Protein AF-A0A976GZ52-F1 (afdb_monomer_lite)

Sequence (89 aa):
IAKVASEPYPDPTQWDPGSEYFDEKSTEAKPRWWLVDFSFVAEFPNMVTLAELREQPQLEGMLLLQKGTRLSITPVLKKHFDHIVKMGQ

Structure (mmCIF, N/CA/C/O backbone):
data_AF-A0A976GZ52-F1
#
_entry.id   AF-A0A976GZ52-F1
#
loop_
_atom_site.group_PDB
_atom_site.id
_atom_site.type_symbol
_atom_site.label_atom_id
_atom_site.label_alt_id
_atom_site.label_comp_id
_atom_site.label_asym_id
_atom_site.label_entity_id
_atom_site.label_seq_id
_atom_site.pdbx_PDB_ins_code
_atom_site.Cartn_x
_atom_site.Cartn_y
_atom_site.Cartn_z
_atom_site.occupancy
_atom_site.B_iso_or_equiv
_atom_site.auth_seq_id
_atom_site.auth_comp_id
_atom_site.auth_asym_id
_atom_site.auth_atom_id
_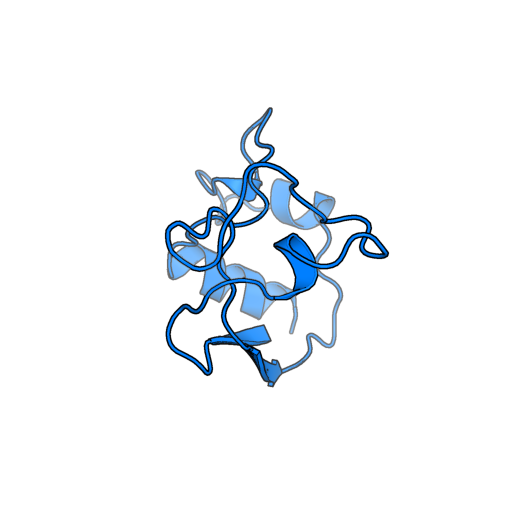atom_site.pdbx_PDB_model_num
ATOM 1 N N . ILE A 1 1 ? -11.876 3.477 0.359 1.00 96.94 1 ILE A N 1
ATOM 2 C CA . ILE A 1 1 ? -11.820 2.015 0.119 1.00 96.94 1 ILE A CA 1
ATOM 3 C C . ILE A 1 1 ? -11.735 1.759 -1.379 1.00 96.94 1 ILE A C 1
ATOM 5 O O . ILE A 1 1 ? -12.509 2.332 -2.141 1.00 96.94 1 ILE A O 1
ATOM 9 N N . ALA A 1 2 ? -10.819 0.886 -1.783 1.00 98.06 2 ALA A N 1
ATOM 10 C CA . ALA A 1 2 ? -10.711 0.381 -3.145 1.00 98.06 2 ALA A CA 1
ATOM 11 C C . ALA A 1 2 ? -10.631 -1.152 -3.121 1.00 98.06 2 ALA A C 1
ATOM 13 O O . ALA A 1 2 ? -10.315 -1.737 -2.082 1.00 98.06 2 ALA A O 1
ATOM 14 N N . LYS A 1 3 ? -10.920 -1.795 -4.253 1.00 98.19 3 LYS A N 1
ATOM 15 C CA . LYS A 1 3 ? -10.770 -3.244 -4.444 1.00 98.19 3 LYS A CA 1
ATOM 16 C C . LYS A 1 3 ? -9.776 -3.519 -5.567 1.00 98.19 3 LYS A C 1
ATOM 18 O O . LYS A 1 3 ? -9.759 -2.783 -6.553 1.00 98.19 3 LYS A O 1
ATOM 23 N N . VAL A 1 4 ? -8.987 -4.579 -5.417 1.00 98.19 4 VAL A N 1
ATOM 24 C CA . VAL A 1 4 ? -8.109 -5.076 -6.484 1.00 98.19 4 VAL A CA 1
ATOM 25 C C . VAL A 1 4 ? -8.978 -5.494 -7.670 1.00 98.19 4 VAL A C 1
ATOM 27 O O . VAL A 1 4 ? -9.988 -6.178 -7.489 1.00 98.19 4 VAL A O 1
ATOM 30 N N . ALA A 1 5 ? -8.621 -5.018 -8.858 1.00 98.31 5 ALA A N 1
ATOM 31 C CA . ALA A 1 5 ? -9.399 -5.155 -10.085 1.00 98.31 5 ALA A CA 1
ATOM 32 C C . ALA A 1 5 ? -8.668 -5.938 -11.186 1.00 98.31 5 ALA A C 1
ATOM 34 O O . ALA A 1 5 ? -9.287 -6.246 -12.202 1.00 98.31 5 ALA A O 1
ATOM 35 N N . SER A 1 6 ? -7.396 -6.286 -10.982 1.00 98.38 6 SER A N 1
ATOM 36 C CA . SER A 1 6 ? -6.600 -7.079 -11.918 1.00 98.38 6 SER A CA 1
ATOM 37 C C . SER A 1 6 ? -5.805 -8.169 -11.201 1.00 98.38 6 SER A C 1
ATOM 39 O O . SER A 1 6 ? -5.582 -8.116 -9.988 1.00 98.38 6 SER A O 1
ATOM 41 N N . GLU A 1 7 ? -5.320 -9.138 -11.973 1.00 98.31 7 GLU A N 1
ATOM 42 C CA . GLU A 1 7 ? -4.164 -9.933 -11.561 1.00 98.31 7 GLU A CA 1
ATOM 43 C C . GLU A 1 7 ? -2.890 -9.066 -11.589 1.00 98.31 7 GLU A C 1
ATOM 45 O O . GLU A 1 7 ? -2.877 -8.024 -12.256 1.00 98.31 7 GLU A O 1
ATOM 50 N N . PRO A 1 8 ? -1.8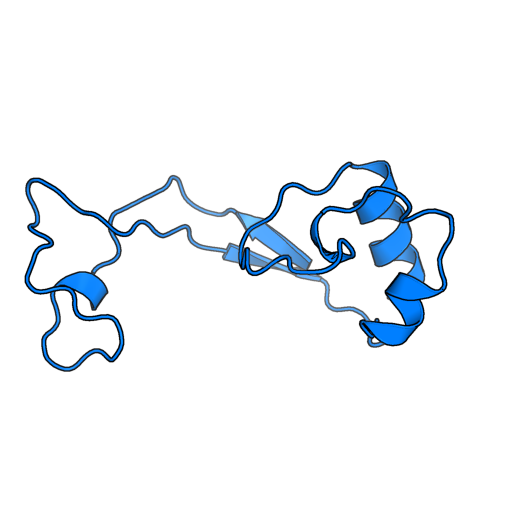22 -9.450 -10.867 1.00 98.12 8 PRO A N 1
ATOM 51 C CA . PRO A 1 8 ? -0.553 -8.740 -10.935 1.00 98.12 8 PRO A CA 1
ATOM 52 C C . PRO A 1 8 ? 0.051 -8.763 -12.340 1.00 98.12 8 PRO A C 1
ATOM 54 O O . PRO A 1 8 ? 0.099 -9.811 -12.982 1.00 98.12 8 PRO A O 1
ATOM 57 N N . TYR A 1 9 ? 0.586 -7.629 -12.783 1.00 98.25 9 TYR A N 1
ATOM 58 C CA . TYR A 1 9 ? 1.310 -7.507 -14.050 1.00 98.25 9 TYR A CA 1
ATOM 59 C C . TYR A 1 9 ? 2.555 -6.618 -13.888 1.00 98.25 9 TYR A C 1
ATOM 61 O O . TYR A 1 9 ? 2.643 -5.866 -12.916 1.00 98.25 9 TYR A O 1
ATOM 69 N N . PRO A 1 10 ? 3.553 -6.704 -14.787 1.00 98.25 10 PRO A N 1
ATOM 70 C CA . PRO A 1 10 ? 4.760 -5.885 -14.695 1.00 98.25 10 PRO A CA 1
ATOM 71 C C . PRO A 1 10 ? 4.466 -4.385 -14.765 1.00 98.25 10 PRO A C 1
ATOM 73 O O . PRO A 1 10 ? 3.717 -3.943 -15.632 1.00 98.25 10 PRO A O 1
ATOM 76 N N . ASP A 1 11 ? 5.098 -3.598 -13.896 1.00 98.19 11 ASP A N 1
ATOM 77 C CA . ASP A 1 11 ? 5.018 -2.136 -13.949 1.00 98.19 11 ASP A CA 1
ATOM 78 C C . ASP A 1 11 ? 5.688 -1.604 -15.232 1.00 98.19 11 ASP A C 1
ATOM 80 O O . ASP A 1 11 ? 6.908 -1.722 -15.346 1.00 98.19 11 ASP A O 1
ATOM 84 N N . PRO A 1 12 ? 4.972 -1.006 -16.198 1.00 97.44 12 PRO A N 1
ATOM 85 C CA . PRO A 1 12 ? 5.610 -0.498 -17.412 1.00 97.44 12 PRO A CA 1
ATOM 86 C C . PRO A 1 12 ? 6.557 0.679 -17.134 1.00 97.44 12 PRO A C 1
ATOM 88 O O . PRO A 1 12 ? 7.510 0.891 -17.883 1.00 97.44 12 PRO A O 1
ATOM 91 N N . THR A 1 13 ? 6.343 1.426 -16.047 1.00 98.00 13 THR A N 1
ATOM 92 C CA . THR A 1 13 ? 7.146 2.611 -15.714 1.00 98.00 13 THR A CA 1
ATOM 93 C C . THR A 1 13 ? 8.568 2.257 -15.287 1.00 98.00 13 THR A C 1
ATOM 95 O O . THR A 1 13 ? 9.462 3.093 -15.387 1.00 98.00 13 THR A O 1
ATOM 98 N N . GLN A 1 14 ? 8.807 1.002 -14.889 1.00 98.25 14 GLN A N 1
ATOM 99 C CA . GLN A 1 14 ? 10.140 0.526 -14.524 1.00 98.25 14 GLN A CA 1
ATOM 100 C C . GLN A 1 14 ? 11.113 0.467 -15.715 1.00 98.25 14 GLN A C 1
ATOM 102 O O . GLN A 1 14 ? 12.317 0.364 -15.499 1.00 98.25 14 GLN A O 1
ATOM 107 N N . TRP A 1 15 ? 10.613 0.534 -16.955 1.00 97.88 15 TRP A N 1
ATOM 108 C CA . TRP A 1 15 ? 11.425 0.537 -18.180 1.00 97.88 15 TRP A CA 1
ATOM 109 C C . TRP A 1 15 ? 11.435 1.883 -18.908 1.00 97.88 15 TRP A C 1
ATOM 111 O O . TRP A 1 15 ? 12.106 2.003 -19.929 1.00 97.88 15 TRP A O 1
ATOM 121 N N . ASP A 1 16 ? 10.720 2.889 -18.399 1.00 97.31 16 ASP A N 1
ATOM 122 C CA . ASP A 1 16 ? 10.681 4.231 -18.980 1.00 97.31 16 ASP A CA 1
ATOM 123 C C . ASP A 1 16 ? 11.779 5.116 -18.366 1.00 97.31 16 ASP A C 1
ATOM 125 O O . ASP A 1 16 ? 11.650 5.488 -17.200 1.00 97.31 16 ASP A O 1
ATOM 129 N N . PRO A 1 17 ? 12.829 5.516 -19.112 1.00 96.94 17 PRO A N 1
ATOM 130 C CA . PRO A 1 17 ? 13.904 6.362 -18.588 1.00 96.94 17 PRO A CA 1
ATOM 131 C C . PRO A 1 17 ? 13.451 7.755 -18.127 1.00 96.94 17 PRO A C 1
ATOM 133 O O . PRO A 1 17 ? 14.205 8.438 -17.437 1.00 96.94 17 PRO A O 1
ATOM 136 N N . GLY A 1 18 ? 12.259 8.203 -18.535 1.00 97.75 18 GLY A N 1
ATOM 137 C CA . GLY A 1 18 ? 11.654 9.450 -18.071 1.00 97.75 18 GLY A CA 1
ATOM 138 C C . GLY A 1 18 ? 10.904 9.327 -16.742 1.00 97.75 18 GLY A C 1
ATOM 139 O O . GLY A 1 18 ? 10.536 10.348 -16.162 1.00 97.75 18 GLY A O 1
ATOM 140 N N . SER A 1 19 ? 10.671 8.107 -16.253 1.00 97.50 19 SER A N 1
ATOM 141 C CA . SER A 1 19 ? 9.959 7.844 -15.002 1.00 97.50 19 SER A CA 1
ATOM 142 C C . SER A 1 19 ? 10.867 8.008 -13.781 1.00 97.50 19 SER A C 1
ATOM 144 O O . SER A 1 19 ? 12.006 7.543 -13.766 1.00 97.50 19 SER A O 1
ATOM 146 N N . GLU A 1 20 ? 10.333 8.567 -12.690 1.00 97.75 20 GLU A N 1
ATOM 147 C CA . GLU A 1 20 ? 10.997 8.553 -11.373 1.00 97.75 20 GLU A CA 1
ATOM 148 C C . GLU A 1 20 ? 11.209 7.128 -10.827 1.00 97.75 20 GLU A C 1
ATOM 150 O O . GLU A 1 20 ? 12.038 6.915 -9.941 1.00 97.75 20 GLU A O 1
ATOM 155 N N . TYR A 1 21 ? 10.469 6.152 -11.361 1.00 97.19 21 TYR A N 1
ATOM 156 C CA . TYR A 1 21 ? 10.518 4.742 -10.972 1.00 97.19 21 TYR A CA 1
ATOM 157 C C . TYR A 1 21 ? 11.294 3.862 -11.962 1.00 97.19 21 TYR A C 1
ATOM 159 O O . TYR A 1 21 ? 11.231 2.636 -11.863 1.00 97.19 21 TYR A O 1
ATOM 167 N N . PHE A 1 22 ? 12.037 4.466 -12.898 1.00 98.12 22 PHE A N 1
ATOM 168 C CA . PHE A 1 22 ? 12.901 3.735 -13.822 1.00 98.12 22 PHE A CA 1
ATOM 169 C C . PHE A 1 22 ? 13.901 2.832 -13.081 1.00 98.12 22 PHE A C 1
ATOM 171 O O . PHE A 1 22 ? 14.600 3.268 -12.163 1.00 98.12 22 PHE A O 1
ATOM 178 N N . ASP A 1 23 ? 14.019 1.576 -13.515 1.00 97.81 23 ASP A N 1
ATOM 179 C CA . ASP A 1 23 ? 14.995 0.614 -13.007 1.00 97.81 23 ASP A CA 1
ATOM 180 C C . ASP A 1 23 ? 15.761 -0.009 -14.178 1.00 97.81 23 ASP A C 1
ATOM 182 O O . ASP A 1 23 ? 15.321 -0.989 -14.778 1.00 97.81 23 ASP A O 1
ATOM 186 N N . GLU A 1 24 ? 16.954 0.524 -14.458 1.00 96.94 24 GLU A N 1
ATOM 187 C CA . GLU A 1 24 ? 17.859 0.054 -15.521 1.00 96.94 24 GLU A CA 1
ATOM 188 C C . GLU A 1 24 ? 18.160 -1.456 -15.443 1.00 96.94 24 GLU A C 1
ATOM 190 O O . GLU A 1 24 ? 18.475 -2.095 -16.445 1.00 96.94 24 GLU A O 1
ATOM 195 N N . LYS A 1 25 ? 18.065 -2.059 -14.250 1.00 97.56 25 LYS A N 1
ATOM 196 C CA . LYS A 1 25 ? 18.336 -3.490 -14.050 1.00 97.56 25 LYS A CA 1
ATOM 197 C C . LYS A 1 25 ? 17.113 -4.369 -14.306 1.00 97.56 25 LYS A C 1
ATOM 199 O O . LYS A 1 25 ? 17.243 -5.595 -14.276 1.00 97.56 25 LYS A O 1
ATOM 204 N N . SER A 1 26 ? 15.937 -3.780 -14.500 1.00 97.19 26 SER A N 1
ATOM 205 C CA . SER A 1 26 ? 14.727 -4.505 -14.861 1.00 97.19 26 SER A CA 1
ATOM 206 C C . SER A 1 26 ? 14.655 -4.721 -16.370 1.00 97.19 26 SER A C 1
ATOM 208 O O . SER A 1 26 ? 14.995 -3.849 -17.159 1.00 97.19 26 SER A O 1
ATOM 210 N N . THR A 1 27 ? 14.180 -5.894 -16.787 1.00 95.81 27 THR A N 1
ATOM 211 C CA . THR A 1 27 ? 13.990 -6.235 -18.208 1.00 95.81 27 THR A CA 1
ATOM 212 C C . THR A 1 27 ? 12.609 -6.841 -18.407 1.00 95.81 27 THR A C 1
ATOM 214 O O . THR A 1 27 ? 12.077 -7.437 -17.473 1.00 95.81 27 THR A O 1
ATOM 217 N N . GLU A 1 28 ? 12.048 -6.772 -19.615 1.00 94.31 28 GLU A N 1
ATOM 218 C CA . GLU A 1 28 ? 10.742 -7.386 -19.919 1.00 94.31 28 GLU A CA 1
ATOM 219 C C . GLU A 1 28 ? 10.704 -8.894 -19.627 1.00 94.31 28 GLU A C 1
ATOM 221 O O . GLU A 1 28 ? 9.701 -9.419 -19.153 1.00 94.31 28 GLU A O 1
ATOM 226 N N . ALA A 1 29 ? 11.824 -9.595 -19.831 1.00 96.69 29 ALA A N 1
ATOM 227 C CA . ALA A 1 29 ? 11.941 -11.019 -19.517 1.00 96.69 29 ALA A CA 1
ATOM 228 C C . ALA A 1 29 ? 12.063 -11.310 -18.006 1.00 96.69 29 ALA A C 1
ATOM 230 O O . ALA A 1 29 ? 11.842 -12.444 -17.578 1.00 96.69 29 ALA A O 1
ATOM 231 N N . LYS A 1 30 ? 12.473 -10.322 -17.198 1.00 97.19 30 LYS A N 1
ATOM 232 C CA . LYS A 1 30 ? 12.676 -10.432 -15.743 1.00 97.19 30 LYS A CA 1
ATOM 233 C C . LYS A 1 30 ? 12.239 -9.135 -15.039 1.00 97.19 30 LYS A C 1
ATOM 235 O O . LYS A 1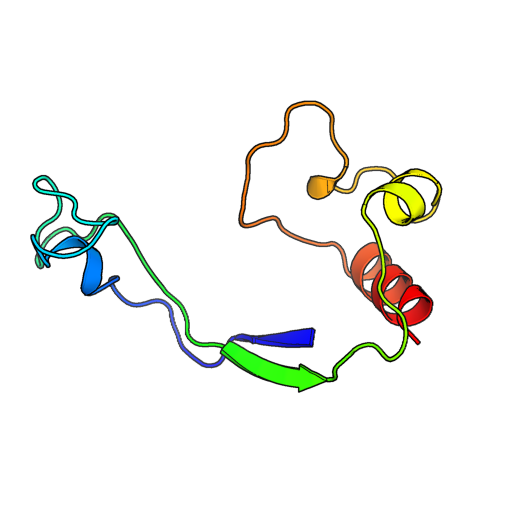 30 ? 13.102 -8.403 -14.541 1.00 97.19 30 LYS A O 1
ATOM 240 N N . PRO A 1 31 ? 10.928 -8.8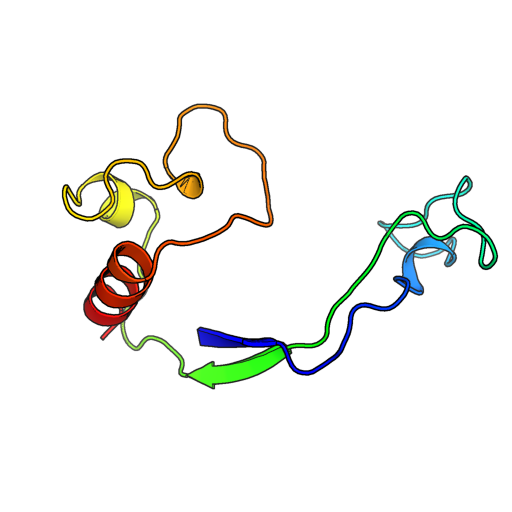40 -15.001 1.00 97.69 31 PRO A N 1
ATOM 241 C CA . PRO A 1 31 ? 10.402 -7.655 -14.333 1.00 97.69 31 PRO A CA 1
ATOM 242 C C . PRO A 1 31 ? 10.626 -7.739 -12.823 1.00 97.69 31 PRO A C 1
ATOM 244 O O . PRO A 1 31 ? 10.361 -8.769 -12.194 1.00 97.69 31 PRO A O 1
ATOM 247 N N . ARG A 1 32 ? 11.100 -6.643 -12.228 1.00 97.81 32 ARG A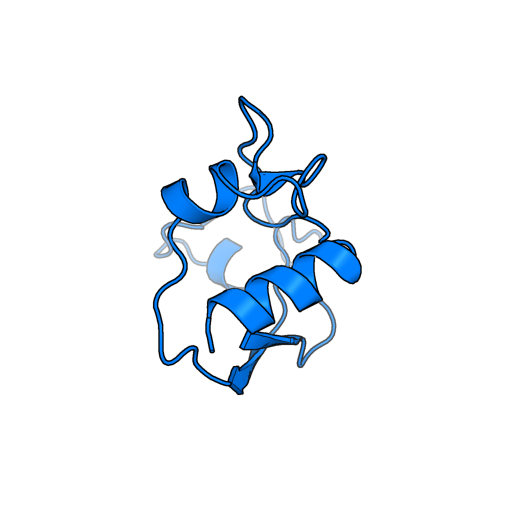 N 1
ATOM 248 C CA . ARG A 1 32 ? 11.338 -6.535 -10.780 1.00 97.81 32 ARG A CA 1
ATOM 249 C C . ARG A 1 32 ? 10.145 -5.937 -10.042 1.00 97.81 32 ARG A C 1
ATOM 251 O O . ARG A 1 32 ? 9.893 -6.316 -8.900 1.00 97.81 32 ARG A O 1
ATOM 258 N N . TRP A 1 33 ? 9.413 -5.048 -10.706 1.00 98.06 33 TRP A N 1
ATOM 259 C CA . TRP A 1 33 ? 8.279 -4.314 -10.155 1.00 98.06 33 TRP A CA 1
ATOM 260 C C . TRP A 1 33 ? 6.973 -4.772 -10.793 1.00 98.06 33 TRP A C 1
ATOM 262 O O . TRP A 1 33 ? 6.906 -5.033 -11.996 1.00 98.06 33 TRP A O 1
ATOM 272 N N . TRP A 1 34 ? 5.945 -4.898 -9.962 1.00 98.06 34 TRP A N 1
ATOM 273 C CA . TRP A 1 34 ? 4.650 -5.449 -10.333 1.00 98.06 34 TRP A CA 1
ATOM 274 C C . TRP A 1 34 ? 3.549 -4.563 -9.770 1.00 98.06 34 TRP A C 1
ATOM 276 O O . TRP A 1 34 ? 3.638 -4.110 -8.627 1.00 98.06 34 TRP A O 1
ATOM 286 N N . LEU A 1 35 ? 2.513 -4.350 -10.570 1.00 97.94 35 LEU A N 1
ATOM 287 C CA . LEU A 1 35 ? 1.339 -3.562 -10.235 1.00 97.94 35 LEU A CA 1
ATOM 288 C C . LEU A 1 35 ? 0.095 -4.438 -10.189 1.00 97.94 35 LEU A C 1
ATOM 290 O O . LEU A 1 35 ? 0.062 -5.548 -10.717 1.00 97.94 35 LEU A O 1
ATOM 294 N N . VAL A 1 36 ? -0.939 -3.883 -9.570 1.00 98.50 36 VAL A N 1
ATOM 295 C CA . VAL A 1 36 ? -2.328 -4.297 -9.733 1.00 98.50 36 VAL A CA 1
ATOM 296 C C . VAL A 1 36 ? -3.165 -3.044 -9.943 1.00 98.50 36 VAL A C 1
ATOM 298 O O . VAL A 1 36 ? -2.864 -1.991 -9.374 1.00 98.50 36 VAL A O 1
ATOM 301 N N . ASP A 1 37 ? -4.247 -3.175 -10.696 1.00 98.44 37 ASP A N 1
ATOM 302 C CA . ASP A 1 37 ? -5.235 -2.117 -10.815 1.00 98.44 37 ASP A CA 1
ATOM 303 C C . ASP A 1 37 ? -6.191 -2.134 -9.626 1.00 98.44 37 ASP A C 1
ATOM 305 O O . ASP A 1 37 ? -6.534 -3.183 -9.068 1.00 98.44 37 ASP A O 1
ATOM 309 N N . PHE A 1 38 ? -6.677 -0.950 -9.266 1.00 98.38 38 PHE A N 1
ATOM 310 C CA . PHE A 1 38 ? -7.700 -0.775 -8.248 1.00 98.38 38 PHE A CA 1
ATOM 311 C C . PHE A 1 38 ? -8.949 -0.149 -8.848 1.00 98.38 38 PHE A C 1
ATOM 313 O O . PHE A 1 38 ? -8.889 0.760 -9.669 1.00 98.38 38 PHE A O 1
ATOM 320 N N . SER A 1 39 ? -10.103 -0.594 -8.366 1.00 98.50 39 SER A N 1
ATOM 321 C CA . SER A 1 39 ? -11.376 0.072 -8.625 1.00 98.50 39 SER A CA 1
ATOM 322 C C . SER A 1 39 ? -11.919 0.689 -7.346 1.00 98.50 39 SER A C 1
ATOM 324 O O . SER A 1 39 ? -11.781 0.143 -6.245 1.00 98.50 39 SER A O 1
ATOM 326 N N . PHE A 1 40 ? -12.526 1.859 -7.503 1.00 98.44 40 PHE A N 1
ATOM 327 C CA . PHE A 1 40 ? -13.158 2.589 -6.418 1.00 98.44 40 PHE A CA 1
ATOM 328 C C . PHE A 1 40 ? -14.301 1.772 -5.796 1.00 98.44 40 PHE A C 1
ATOM 330 O O . PHE A 1 40 ? -15.050 1.095 -6.502 1.00 98.44 40 PHE A O 1
ATOM 337 N N . VAL A 1 41 ? -14.430 1.837 -4.468 1.00 98.12 41 VAL A N 1
ATOM 338 C CA . VAL A 1 41 ? -15.532 1.201 -3.726 1.00 98.12 41 VAL A CA 1
ATOM 339 C C . VAL A 1 41 ? -16.301 2.230 -2.909 1.00 98.12 41 VAL A C 1
ATOM 341 O O . VAL A 1 41 ? -17.521 2.284 -2.999 1.00 98.12 41 VAL A O 1
ATOM 344 N N . ALA A 1 42 ? -15.602 3.021 -2.097 1.00 97.31 42 ALA A N 1
ATOM 345 C CA . ALA A 1 42 ? -16.221 4.021 -1.233 1.00 97.31 42 ALA A CA 1
ATOM 346 C C . ALA A 1 42 ? -15.198 5.063 -0.779 1.00 97.31 42 ALA A C 1
ATOM 348 O O . ALA A 1 42 ? -14.007 4.760 -0.674 1.00 97.31 42 ALA A O 1
ATOM 349 N N . GLU A 1 43 ? -15.668 6.247 -0.419 1.00 97.50 43 GLU A N 1
ATOM 350 C CA . GLU A 1 43 ? -14.907 7.254 0.322 1.00 97.50 43 GLU A CA 1
ATOM 351 C C . GLU A 1 43 ? -15.315 7.259 1.800 1.00 97.50 43 GLU A C 1
ATOM 353 O O . GLU A 1 43 ? -16.389 6.773 2.155 1.00 97.50 43 GLU A O 1
ATOM 358 N N . PHE A 1 44 ? -14.433 7.753 2.666 1.00 98.06 44 PHE A N 1
ATOM 359 C CA . PHE A 1 44 ? -14.773 7.980 4.068 1.00 98.06 44 PHE A CA 1
ATOM 360 C C . PHE A 1 44 ? -15.276 9.416 4.228 1.00 98.06 44 PHE A C 1
ATOM 362 O O . PHE A 1 44 ? -14.550 10.325 3.820 1.00 98.06 44 PHE A O 1
ATOM 369 N N . PRO A 1 45 ? -16.467 9.645 4.813 1.00 97.50 45 PRO A N 1
ATOM 370 C CA . PRO A 1 45 ? -16.902 10.998 5.156 1.00 97.50 45 PRO A CA 1
ATOM 371 C C . PRO A 1 45 ? -15.969 11.663 6.178 1.00 97.50 45 PRO A C 1
ATOM 373 O O . PRO A 1 45 ? -15.808 12.881 6.144 1.00 97.50 45 PRO A O 1
ATOM 376 N N . ASN A 1 46 ? -15.326 10.873 7.047 1.00 97.06 46 ASN A N 1
ATOM 377 C CA . ASN A 1 46 ? -14.392 11.351 8.061 1.00 97.06 46 ASN A CA 1
ATOM 378 C C . ASN A 1 46 ? -12.969 10.847 7.777 1.00 97.06 46 ASN A C 1
ATOM 380 O O . ASN A 1 46 ? -12.735 9.653 7.570 1.00 97.06 46 ASN A O 1
ATOM 384 N N . MET A 1 47 ? -11.988 11.754 7.779 1.00 97.06 47 MET A N 1
ATOM 385 C CA . MET A 1 47 ? -10.582 11.374 7.633 1.00 97.06 47 MET A CA 1
ATOM 386 C C . MET A 1 47 ? -10.113 10.616 8.876 1.00 97.06 47 MET A C 1
ATOM 388 O O . MET A 1 47 ? -10.173 11.149 9.975 1.00 97.06 47 MET A O 1
ATOM 392 N N . VAL A 1 48 ? -9.576 9.410 8.680 1.00 97.44 48 VAL A N 1
ATOM 393 C CA . VAL A 1 48 ? -8.936 8.628 9.745 1.00 97.44 48 VAL A CA 1
ATOM 394 C C . VAL A 1 48 ? -7.429 8.874 9.709 1.00 97.44 48 VAL A C 1
ATOM 396 O O . VAL A 1 48 ? -6.733 8.455 8.781 1.00 97.44 48 VAL A O 1
ATOM 399 N N . THR A 1 49 ? -6.912 9.578 10.708 1.00 97.69 49 THR A N 1
ATOM 400 C CA . THR A 1 49 ? -5.505 9.975 10.809 1.00 97.69 49 THR A CA 1
ATOM 401 C C . THR A 1 49 ? -4.642 8.892 11.460 1.00 97.69 49 THR A C 1
ATOM 403 O O . THR A 1 49 ? -5.101 8.074 12.256 1.00 97.69 49 THR A O 1
ATOM 406 N N . LEU A 1 50 ? -3.332 8.915 11.188 1.00 96.31 50 LEU A N 1
ATOM 407 C CA . LEU A 1 50 ? -2.385 8.002 11.840 1.00 96.31 50 LEU A CA 1
ATOM 408 C C . LEU A 1 50 ? -2.343 8.182 13.370 1.00 96.31 50 LEU A C 1
ATOM 410 O O . LEU A 1 50 ? -2.071 7.216 14.081 1.00 96.31 50 LEU A O 1
ATOM 414 N N . ALA A 1 51 ? -2.583 9.398 13.869 1.00 96.56 51 ALA A N 1
ATOM 415 C CA . ALA A 1 51 ? -2.642 9.672 15.303 1.00 96.56 51 ALA A CA 1
ATOM 416 C C . ALA A 1 51 ? -3.830 8.942 15.944 1.00 96.56 51 ALA A C 1
ATOM 418 O O . ALA A 1 51 ? -3.623 8.162 16.868 1.00 96.56 51 ALA A O 1
ATOM 419 N N . GLU A 1 52 ? -5.028 9.084 15.371 1.00 97.62 52 GLU A N 1
ATOM 420 C CA . GLU A 1 52 ? -6.234 8.401 15.856 1.00 97.62 52 GLU A CA 1
ATOM 421 C C . GLU A 1 52 ? -6.080 6.882 15.815 1.00 97.62 52 GLU A C 1
ATOM 423 O O . GLU A 1 52 ? -6.456 6.213 16.774 1.00 97.62 52 GLU A O 1
ATOM 428 N N . LEU A 1 53 ? -5.481 6.324 14.750 1.00 97.56 53 LEU A N 1
ATOM 429 C CA . LEU A 1 53 ? -5.217 4.882 14.653 1.00 97.56 53 LEU A CA 1
ATOM 430 C C . LEU A 1 53 ? -4.335 4.371 15.804 1.00 97.56 53 LEU A C 1
ATOM 432 O O . LEU A 1 53 ? -4.561 3.273 16.308 1.00 97.56 53 LEU A O 1
ATOM 436 N N . ARG A 1 54 ? -3.331 5.148 16.232 1.00 96.12 54 ARG A N 1
ATOM 437 C CA . ARG A 1 54 ? -2.426 4.761 17.332 1.00 96.12 54 ARG A CA 1
ATOM 438 C C . ARG A 1 54 ? -3.105 4.756 18.697 1.00 96.12 54 ARG A C 1
ATOM 440 O O . ARG A 1 54 ? -2.612 4.090 19.601 1.00 96.12 54 ARG A O 1
ATOM 447 N N . GLU A 1 55 ? -4.209 5.476 18.840 1.00 97.12 55 GLU A N 1
ATOM 448 C CA . GLU A 1 55 ? -4.983 5.545 20.079 1.00 97.12 55 GLU A CA 1
ATOM 449 C C . GLU A 1 55 ? -5.993 4.397 20.212 1.00 97.12 55 GLU A C 1
ATOM 451 O O . GLU A 1 55 ? -6.612 4.264 21.263 1.00 97.12 55 GLU A O 1
ATOM 456 N N . GLN A 1 56 ? -6.158 3.549 19.187 1.00 97.75 56 GLN A N 1
ATOM 457 C CA . GLN A 1 56 ? -7.141 2.461 19.185 1.00 97.75 56 GLN A CA 1
ATOM 458 C C . GLN A 1 56 ? -6.560 1.134 19.703 1.00 97.75 56 GLN A C 1
ATOM 460 O O . GLN A 1 56 ? -5.784 0.490 18.987 1.00 97.75 56 GLN A O 1
ATOM 465 N N . PRO A 1 57 ? -7.009 0.613 20.862 1.00 97.25 57 PRO A N 1
ATOM 466 C CA . PRO A 1 57 ? -6.615 -0.721 21.325 1.00 97.25 57 PRO A CA 1
ATOM 467 C C . PRO A 1 57 ? -7.039 -1.844 20.364 1.00 97.25 57 PRO A C 1
ATOM 469 O O . PRO A 1 57 ? -6.387 -2.877 20.267 1.00 97.25 57 PRO A 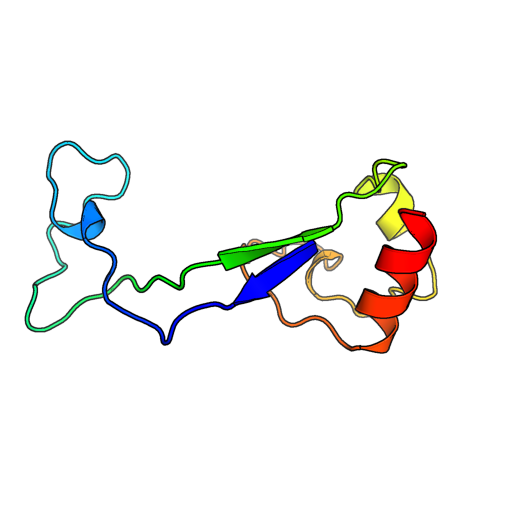O 1
ATOM 472 N N . GLN A 1 58 ? -8.118 -1.644 19.599 1.00 98.00 58 GLN A N 1
ATOM 473 C CA . GLN A 1 58 ? -8.630 -2.613 18.624 1.00 98.00 58 GLN A CA 1
ATOM 474 C C . GLN A 1 58 ? -7.667 -2.852 17.452 1.00 98.00 58 GLN A C 1
ATOM 476 O O . GLN A 1 58 ? -7.819 -3.844 16.737 1.00 98.00 58 GLN A O 1
ATOM 481 N N . LEU A 1 59 ? -6.692 -1.958 17.251 1.00 97.81 59 LEU A N 1
ATOM 482 C CA . LEU A 1 59 ? -5.681 -2.036 16.195 1.00 97.81 59 LEU A CA 1
ATOM 483 C C . LEU A 1 59 ? -4.338 -2.586 16.694 1.00 97.81 59 LEU A C 1
ATOM 485 O O . LEU A 1 59 ? -3.339 -2.549 15.969 1.00 97.81 59 LEU A O 1
ATOM 489 N N . GLU A 1 60 ? -4.300 -3.120 17.917 1.00 95.75 60 GLU A N 1
ATOM 490 C CA . GLU A 1 60 ? -3.108 -3.749 18.472 1.00 95.75 60 GLU A CA 1
ATOM 491 C C . GLU A 1 60 ? -2.571 -4.859 17.550 1.00 95.75 60 GLU A C 1
ATOM 493 O O . GLU A 1 60 ? -3.294 -5.734 17.064 1.00 95.75 60 GLU A O 1
ATOM 498 N N . GLY A 1 61 ? -1.260 -4.812 17.300 1.00 93.62 61 GLY A N 1
ATOM 499 C CA . GLY A 1 61 ? -0.571 -5.761 16.427 1.00 93.62 61 GLY A CA 1
ATOM 500 C C . GLY A 1 61 ? -0.694 -5.463 14.929 1.00 93.62 61 GLY A C 1
ATOM 501 O O . GLY A 1 61 ? -0.137 -6.211 14.126 1.00 93.62 61 GLY A O 1
ATOM 502 N N . MET A 1 62 ? -1.367 -4.383 14.513 1.00 96.94 62 MET A N 1
ATOM 503 C CA . MET A 1 62 ? -1.388 -3.969 13.107 1.00 96.94 62 MET A CA 1
ATOM 504 C C . MET A 1 62 ? 0.017 -3.559 12.632 1.00 96.94 62 MET A C 1
ATOM 506 O O . MET A 1 62 ? 0.637 -2.659 13.196 1.00 96.94 62 MET A O 1
ATOM 510 N N . LEU A 1 63 ? 0.504 -4.187 11.554 1.00 95.62 63 LEU A N 1
ATOM 511 C CA . LEU A 1 63 ? 1.845 -3.958 10.985 1.00 95.62 63 LEU A CA 1
ATOM 512 C C . LEU A 1 63 ? 2.130 -2.484 10.671 1.00 95.62 63 LEU A C 1
ATOM 514 O O . LEU A 1 63 ? 3.236 -2.013 10.918 1.00 95.62 63 LEU A O 1
ATOM 518 N N . LEU A 1 64 ? 1.125 -1.752 10.182 1.00 95.62 64 LEU A N 1
ATOM 519 C CA . LEU A 1 64 ? 1.207 -0.314 9.903 1.00 95.62 64 LEU A CA 1
ATOM 520 C C . LEU A 1 64 ? 1.608 0.520 11.135 1.00 95.62 64 LEU A C 1
ATOM 522 O O . LEU A 1 64 ? 2.259 1.553 10.995 1.00 95.62 64 LEU A O 1
ATOM 526 N N . LEU A 1 65 ? 1.222 0.088 12.339 1.00 96.00 65 LEU A N 1
ATOM 527 C CA . LEU A 1 65 ? 1.430 0.837 13.583 1.00 96.00 65 LEU A CA 1
ATOM 528 C C . LEU A 1 65 ? 2.719 0.440 14.315 1.00 96.00 65 LEU A C 1
ATOM 530 O O . LEU A 1 65 ? 3.087 1.072 15.306 1.00 96.00 65 LEU A O 1
ATOM 534 N N . GLN A 1 66 ? 3.435 -0.577 13.829 1.00 94.31 66 GLN A N 1
ATOM 535 C CA . GLN A 1 66 ? 4.683 -1.018 14.441 1.00 94.31 66 GLN A CA 1
ATOM 536 C C . GLN A 1 66 ? 5.803 0.007 14.229 1.00 94.31 66 GLN A C 1
ATOM 538 O O . GLN A 1 66 ? 5.999 0.561 13.143 1.00 94.31 66 GLN A O 1
ATOM 543 N N . LYS A 1 67 ? 6.589 0.250 15.281 1.00 92.69 67 LYS A N 1
ATOM 544 C CA . LYS A 1 67 ? 7.718 1.184 15.227 1.00 92.69 67 LYS A CA 1
ATOM 545 C C . LYS A 1 67 ? 8.738 0.722 14.182 1.00 92.69 67 LYS A C 1
ATOM 547 O O . LYS A 1 67 ? 9.217 -0.403 14.232 1.00 92.69 67 LYS A O 1
ATOM 552 N N . GLY A 1 68 ? 9.104 1.624 13.273 1.00 92.50 68 GLY A N 1
ATOM 553 C CA . GLY A 1 68 ? 10.136 1.373 12.263 1.00 92.50 68 GLY A CA 1
ATOM 554 C C . GLY A 1 68 ? 9.643 0.702 10.981 1.00 92.50 68 GLY A C 1
ATOM 555 O O . GLY A 1 68 ? 10.444 0.553 10.063 1.00 92.50 68 GLY A O 1
ATOM 556 N N . THR A 1 69 ? 8.353 0.364 10.867 1.00 93.69 69 THR A N 1
ATOM 557 C CA . THR A 1 69 ? 7.811 -0.130 9.595 1.00 93.69 69 THR A CA 1
ATOM 558 C C . THR A 1 69 ? 8.001 0.907 8.479 1.00 93.69 69 THR A C 1
ATOM 560 O O . THR A 1 69 ? 7.867 2.122 8.682 1.00 93.69 69 THR A O 1
ATOM 563 N N . ARG A 1 70 ? 8.389 0.417 7.302 1.00 95.00 70 ARG A N 1
ATOM 564 C CA . ARG A 1 70 ? 8.577 1.183 6.056 1.00 95.00 70 ARG A CA 1
ATOM 565 C C . ARG A 1 70 ? 7.881 0.499 4.875 1.00 95.00 70 ARG A C 1
ATOM 567 O O . ARG A 1 70 ? 8.153 0.824 3.727 1.00 95.00 70 ARG A O 1
ATOM 574 N N . LEU A 1 71 ? 7.010 -0.470 5.161 1.00 95.94 71 LEU A N 1
ATOM 575 C CA . LEU A 1 71 ? 6.253 -1.195 4.149 1.00 95.94 71 LEU A CA 1
ATOM 576 C C . LEU A 1 71 ? 5.094 -0.324 3.658 1.00 95.94 71 LEU A C 1
ATOM 578 O O . LEU A 1 71 ? 4.252 0.087 4.454 1.00 95.94 71 LEU A O 1
ATOM 582 N N . SER A 1 72 ? 5.042 -0.070 2.353 1.00 95.19 72 SER A N 1
ATOM 583 C CA . SER A 1 72 ? 3.928 0.629 1.697 1.00 95.19 72 SER A CA 1
ATOM 584 C C . SER A 1 72 ? 2.712 -0.275 1.474 1.00 95.19 72 SER A C 1
ATOM 586 O O . SER A 1 72 ? 1.586 0.208 1.422 1.00 95.19 72 SER A O 1
ATOM 588 N N . ILE A 1 73 ? 2.927 -1.591 1.392 1.00 96.19 73 ILE A N 1
ATOM 589 C CA . ILE A 1 73 ? 1.884 -2.609 1.253 1.00 96.19 73 ILE A CA 1
ATOM 590 C C . ILE A 1 73 ? 1.981 -3.530 2.463 1.00 96.19 73 ILE A C 1
ATOM 592 O O . ILE A 1 73 ? 3.020 -4.142 2.712 1.00 96.19 73 ILE A O 1
ATOM 596 N N . THR A 1 74 ? 0.902 -3.623 3.237 1.00 96.88 74 THR A N 1
ATOM 597 C CA . THR A 1 74 ? 0.848 -4.481 4.426 1.00 96.88 74 THR A CA 1
ATOM 598 C C . THR A 1 74 ? -0.450 -5.281 4.448 1.00 96.88 74 THR A C 1
ATOM 600 O O . THR A 1 74 ? -1.496 -4.761 4.052 1.00 96.88 74 THR A O 1
ATOM 603 N N . PRO A 1 75 ? -0.422 -6.544 4.906 1.00 96.81 75 PRO A N 1
ATOM 604 C CA . PRO A 1 75 ? -1.647 -7.286 5.144 1.00 96.81 75 PRO A CA 1
ATOM 605 C C . PRO A 1 75 ? -2.417 -6.664 6.314 1.00 96.81 75 PRO A C 1
ATOM 607 O O . PRO A 1 75 ? -1.841 -6.272 7.332 1.00 96.81 75 PRO A O 1
ATOM 610 N N . VAL A 1 76 ? -3.741 -6.619 6.183 1.00 97.38 76 VAL A N 1
ATOM 611 C CA . VAL A 1 76 ? -4.649 -6.114 7.216 1.00 97.38 76 VAL A CA 1
ATOM 612 C C . VAL A 1 76 ? -5.592 -7.239 7.620 1.00 97.38 76 VAL A C 1
ATOM 614 O O . VAL A 1 76 ? -6.283 -7.818 6.785 1.00 97.38 76 VAL A O 1
ATOM 617 N N . LEU A 1 77 ? -5.622 -7.566 8.912 1.00 97.69 77 LEU A N 1
ATOM 618 C CA . LEU A 1 77 ? -6.589 -8.526 9.440 1.00 97.69 77 LEU A CA 1
ATOM 619 C C . LEU A 1 77 ? -8.002 -7.956 9.323 1.00 97.69 77 LEU A C 1
ATOM 621 O O . LEU A 1 77 ? -8.208 -6.768 9.572 1.00 97.69 77 LEU A O 1
ATOM 625 N N . LYS A 1 78 ? -8.988 -8.821 9.058 1.00 97.62 78 LYS A N 1
ATOM 626 C CA . LYS A 1 78 ? -10.393 -8.409 8.916 1.00 97.62 78 LYS A CA 1
ATOM 627 C C . LYS A 1 78 ? -10.875 -7.536 10.085 1.00 97.62 78 LYS A C 1
ATOM 629 O O . LYS A 1 78 ? -11.460 -6.489 9.852 1.00 97.62 78 LYS A O 1
ATOM 634 N N . LYS A 1 79 ? -10.539 -7.907 11.328 1.00 97.81 79 LYS A N 1
ATOM 635 C CA . LYS A 1 79 ? -10.899 -7.135 12.533 1.00 97.81 79 LYS A CA 1
ATOM 636 C C . LYS A 1 79 ? -10.369 -5.692 12.522 1.00 97.81 79 LYS A C 1
ATOM 638 O O . LYS A 1 79 ? -11.063 -4.791 12.974 1.00 97.81 79 LYS A O 1
ATOM 643 N N . HIS A 1 80 ? -9.160 -5.469 11.997 1.00 98.25 80 HIS A N 1
ATOM 644 C CA . HIS A 1 80 ? -8.569 -4.132 11.900 1.00 98.25 80 HIS A CA 1
ATOM 645 C C . HIS A 1 80 ? -9.228 -3.341 10.773 1.00 98.25 80 HIS A C 1
ATOM 647 O O . HIS A 1 80 ? -9.570 -2.179 10.962 1.00 98.25 80 HIS A O 1
ATOM 653 N N . PHE A 1 81 ? -9.445 -3.984 9.620 1.00 98.00 81 PHE A N 1
ATOM 654 C CA . PHE A 1 81 ? -10.130 -3.368 8.486 1.00 98.00 81 PHE A CA 1
ATOM 655 C C . PHE A 1 81 ? -11.535 -2.896 8.875 1.00 98.00 81 PHE A C 1
ATOM 657 O O . PHE A 1 81 ? -11.849 -1.724 8.696 1.00 98.00 81 PHE A O 1
ATOM 664 N N . ASP A 1 82 ? -12.346 -3.777 9.468 1.00 98.19 82 ASP A N 1
ATOM 665 C CA . ASP A 1 82 ? -13.715 -3.459 9.885 1.00 98.19 82 ASP A CA 1
ATOM 666 C C . ASP A 1 82 ? -13.743 -2.284 10.885 1.00 98.19 82 ASP A C 1
ATOM 668 O O . ASP A 1 82 ? -14.595 -1.401 10.782 1.00 98.19 82 ASP A O 1
ATOM 672 N N . HIS A 1 83 ? -12.793 -2.239 11.830 1.00 98.31 83 HIS A N 1
ATOM 673 C CA . HIS A 1 83 ? -12.690 -1.145 12.804 1.00 98.31 83 HIS A CA 1
ATOM 674 C C . HIS A 1 83 ? -12.341 0.189 12.139 1.00 98.31 83 HIS A C 1
ATOM 676 O O . HIS A 1 83 ? -13.011 1.185 12.392 1.00 98.31 83 HIS A O 1
ATOM 682 N N . ILE A 1 84 ? -11.351 0.209 11.240 1.00 98.06 84 ILE A N 1
ATOM 683 C CA . ILE A 1 84 ? -10.952 1.424 10.507 1.00 98.06 84 ILE A CA 1
ATOM 684 C C . ILE A 1 84 ? -12.094 1.930 9.623 1.00 98.06 84 ILE A C 1
ATOM 686 O O . ILE A 1 84 ? -12.338 3.131 9.566 1.00 98.06 84 ILE A O 1
ATOM 690 N N . VAL A 1 85 ? -12.825 1.026 8.962 1.00 97.94 85 VAL A N 1
ATOM 691 C CA . VAL A 1 85 ? -14.007 1.401 8.175 1.00 97.94 85 VAL A CA 1
ATOM 692 C C . VAL A 1 85 ? -15.059 2.064 9.058 1.00 97.94 85 VAL A C 1
ATOM 694 O O . VAL A 1 85 ? -15.605 3.087 8.663 1.00 97.94 85 VAL A O 1
ATOM 697 N N . LYS A 1 86 ? -15.306 1.538 10.263 1.00 97.75 86 LYS A N 1
ATOM 698 C CA . LYS A 1 86 ? -16.234 2.152 11.221 1.00 97.75 86 LYS A CA 1
ATOM 699 C C . LYS A 1 86 ? -15.762 3.527 11.703 1.00 97.75 86 LYS A C 1
ATOM 701 O O . LYS A 1 86 ? -16.598 4.394 11.904 1.00 97.75 86 LYS A O 1
ATOM 706 N N . MET A 1 87 ? -14.456 3.727 11.898 1.00 97.75 87 MET A N 1
ATOM 707 C CA . MET A 1 87 ? -13.898 5.034 12.283 1.00 97.75 87 MET A CA 1
ATOM 708 C C . MET A 1 87 ? -14.066 6.094 11.189 1.00 97.75 87 MET A C 1
ATOM 710 O O . MET A 1 87 ? -14.167 7.273 11.503 1.00 97.75 87 MET A O 1
ATOM 714 N N . GLY A 1 88 ? -14.042 5.681 9.919 1.00 97.00 88 GLY A N 1
ATOM 715 C CA . GLY A 1 88 ? -14.168 6.591 8.782 1.00 97.00 88 GLY A CA 1
ATOM 716 C C . GLY A 1 88 ? -15.605 6.966 8.419 1.00 97.00 88 GLY A C 1
ATOM 717 O O . GLY A 1 88 ? -15.782 7.867 7.602 1.00 97.00 88 GLY A O 1
ATOM 718 N N . GLN A 1 89 ? -16.605 6.277 8.979 1.00 93.44 89 GLN A N 1
ATOM 719 C CA . GLN A 1 89 ? -18.035 6.586 8.826 1.00 93.44 89 GLN A CA 1
ATOM 720 C C . GLN A 1 89 ? -18.468 7.713 9.762 1.00 93.44 89 GLN A C 1
ATOM 722 O O . GLN A 1 89 ? -19.407 8.439 9.377 1.00 93.44 89 GLN A O 1
#

Secondary structure (DSSP, 8-state):
-EEE-S--EE-GGGG-TTSTT--TT-BTTB---EE--EEE----SS---HHHHHT-GGGTT-GGGSTT---SS----HHHHHHHHHHH-

pLDDT: mean 97.15, std 1.34, range [92.5, 98.5]

Radius of gyration: 16.93 Å; chains: 1; bounding box: 36×22×41 Å

Foldseek 3Di:
DKDFDDDKDADPLCCPPPHPNDDPPADPVRGPHIDTDIDDDDAQPADDDPVNCQVDPQCPPPLVVDPPDPDPDDDDDPSSVVVVNVVSD